Protein AF-A0A818B4E4-F1 (afdb_monomer)

Radius of gyration: 15.57 Å; Cα contacts (8 Å, |Δi|>4): 143; chains: 1; bounding box: 40×26×50 Å

Structure (mmCIF, N/CA/C/O backbone):
data_AF-A0A818B4E4-F1
#
_entry.id   AF-A0A818B4E4-F1
#
loop_
_atom_site.group_PDB
_atom_site.id
_atom_site.type_symbol
_atom_site.label_atom_id
_atom_site.label_alt_id
_atom_site.label_comp_id
_atom_site.label_asym_id
_atom_site.label_entity_id
_atom_site.label_seq_id
_atom_site.pdbx_PDB_ins_code
_atom_site.Cartn_x
_atom_site.Cartn_y
_atom_site.Cartn_z
_atom_site.occupancy
_atom_site.B_iso_or_equiv
_atom_site.auth_seq_id
_atom_site.auth_comp_id
_atom_site.auth_asym_id
_atom_site.auth_atom_id
_atom_site.pdbx_PDB_model_num
ATOM 1 N N . MET A 1 1 ? 4.380 10.535 -36.062 1.00 41.25 1 MET A N 1
ATOM 2 C CA . MET A 1 1 ? 4.316 10.786 -34.605 1.00 41.25 1 MET A CA 1
ATOM 3 C C . MET A 1 1 ? 5.182 9.743 -33.912 1.00 41.25 1 MET A C 1
ATOM 5 O O . MET A 1 1 ? 4.853 8.569 -33.973 1.00 41.25 1 MET A O 1
ATOM 9 N N . LYS A 1 2 ? 6.342 10.126 -33.367 1.00 38.19 2 LYS A N 1
ATOM 10 C CA . LYS A 1 2 ? 7.241 9.193 -32.672 1.00 38.19 2 LYS A CA 1
ATOM 11 C C . LYS A 1 2 ? 6.921 9.289 -31.185 1.00 38.19 2 LYS A C 1
ATOM 13 O O . LYS A 1 2 ? 7.251 10.294 -30.561 1.00 38.19 2 LYS A O 1
ATOM 18 N N . ILE A 1 3 ? 6.219 8.296 -30.646 1.00 41.09 3 ILE A N 1
ATOM 19 C CA . ILE A 1 3 ? 5.947 8.227 -29.209 1.00 41.09 3 ILE A CA 1
ATOM 20 C C . ILE A 1 3 ? 7.285 7.921 -28.537 1.00 41.09 3 ILE A C 1
ATOM 22 O O . ILE A 1 3 ? 7.813 6.817 -28.644 1.00 41.09 3 ILE A O 1
ATOM 26 N N . ARG A 1 4 ? 7.884 8.929 -27.900 1.00 40.62 4 ARG A N 1
ATOM 27 C CA . ARG A 1 4 ? 8.991 8.715 -26.971 1.00 40.62 4 ARG A CA 1
ATOM 28 C C . ARG A 1 4 ? 8.374 8.205 -25.676 1.00 40.62 4 ARG A C 1
ATOM 30 O O . ARG A 1 4 ? 7.865 8.994 -24.889 1.00 40.62 4 ARG A O 1
ATOM 37 N N . THR A 1 5 ? 8.397 6.896 -25.457 1.00 42.91 5 THR A N 1
ATOM 38 C CA . THR A 1 5 ? 8.136 6.334 -24.132 1.00 42.91 5 THR A CA 1
ATOM 39 C C . THR A 1 5 ? 9.318 6.695 -23.240 1.00 42.91 5 THR A C 1
ATOM 41 O O . THR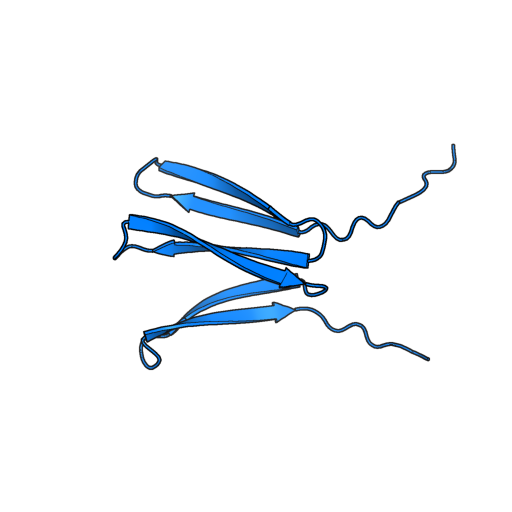 A 1 5 ? 10.329 5.995 -23.219 1.00 42.91 5 THR A O 1
ATOM 44 N N . SER A 1 6 ? 9.239 7.818 -22.524 1.00 43.62 6 SER A N 1
ATOM 45 C CA . SER A 1 6 ? 10.087 7.988 -21.346 1.00 43.62 6 SER A CA 1
ATOM 46 C C . SER A 1 6 ? 9.696 6.866 -20.390 1.00 43.62 6 SER A C 1
ATOM 48 O O . SER A 1 6 ? 8.554 6.852 -19.931 1.00 43.62 6 SER A O 1
ATOM 50 N N . SER A 1 7 ? 10.582 5.897 -20.142 1.00 51.97 7 SER A N 1
ATOM 51 C CA . SER A 1 7 ? 10.329 4.822 -19.182 1.00 51.97 7 SER A CA 1
ATOM 52 C C . SER A 1 7 ? 10.338 5.412 -17.768 1.00 51.97 7 SER A C 1
ATOM 54 O O . SER A 1 7 ? 11.319 5.300 -17.031 1.00 51.97 7 SER A O 1
ATOM 56 N N . GLN A 1 8 ? 9.286 6.130 -17.396 1.00 55.28 8 GLN A N 1
ATOM 57 C CA . GLN A 1 8 ? 9.114 6.562 -16.021 1.00 55.28 8 GLN A CA 1
ATOM 58 C C . GLN A 1 8 ? 8.802 5.292 -15.234 1.00 55.28 8 GLN A C 1
ATOM 60 O O . GLN A 1 8 ? 7.742 4.695 -15.400 1.00 55.28 8 GLN A O 1
ATOM 65 N N . ARG A 1 9 ? 9.788 4.813 -14.466 1.00 64.06 9 ARG A N 1
ATOM 66 C CA . ARG A 1 9 ? 9.682 3.621 -13.616 1.00 64.06 9 ARG A CA 1
ATOM 67 C C . ARG A 1 9 ? 8.830 3.968 -12.391 1.00 64.06 9 ARG A C 1
ATOM 69 O O . ARG A 1 9 ? 9.346 4.027 -11.2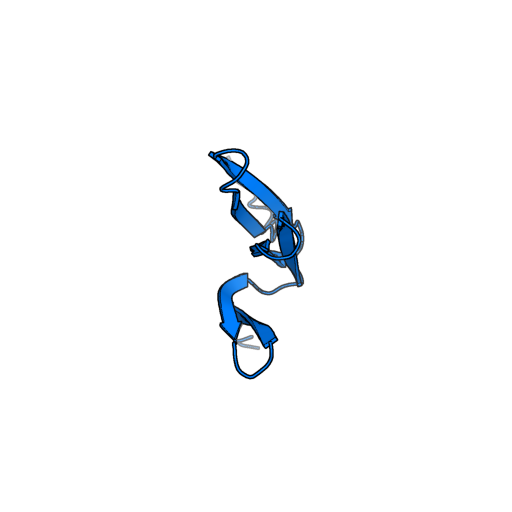79 1.00 64.06 9 ARG A O 1
ATOM 76 N N . ALA A 1 10 ? 7.555 4.269 -12.623 1.00 70.38 10 ALA A N 1
ATOM 77 C CA . ALA A 1 10 ? 6.614 4.658 -11.589 1.00 70.38 10 ALA A CA 1
ATOM 78 C C . ALA A 1 10 ? 5.750 3.460 -11.167 1.00 70.38 10 ALA A C 1
ATOM 80 O O . ALA A 1 10 ? 5.168 2.782 -12.012 1.00 70.38 10 ALA A O 1
ATOM 81 N N . GLY A 1 11 ? 5.676 3.203 -9.863 1.00 78.50 11 GLY A N 1
ATOM 82 C CA . GLY A 1 11 ? 4.750 2.257 -9.250 1.00 78.50 11 GLY A CA 1
ATOM 83 C C . GLY A 1 11 ? 3.526 2.978 -8.691 1.00 78.50 11 GLY A C 1
ATOM 84 O O . GLY A 1 11 ? 3.633 4.103 -8.199 1.00 78.50 11 GLY A O 1
ATOM 85 N N . VAL A 1 12 ? 2.372 2.317 -8.738 1.00 85.56 12 VAL A N 1
ATOM 86 C CA . VAL A 1 12 ? 1.126 2.775 -8.108 1.00 85.56 12 VAL A CA 1
ATOM 87 C C . VAL A 1 12 ? 0.609 1.660 -7.209 1.00 85.56 12 VAL A C 1
ATOM 89 O O . VAL A 1 12 ? 0.530 0.512 -7.638 1.00 85.56 12 VAL A O 1
ATOM 92 N N . GLY A 1 13 ? 0.267 2.005 -5.971 1.00 84.56 13 GLY A N 1
ATOM 93 C CA . GLY A 1 13 ? -0.304 1.098 -4.982 1.00 84.56 13 GLY A CA 1
ATOM 94 C C . GLY A 1 13 ? -1.665 1.605 -4.520 1.00 84.56 13 GLY A C 1
ATOM 95 O O . GLY A 1 13 ? -1.862 2.813 -4.380 1.00 84.56 13 GLY A O 1
ATOM 96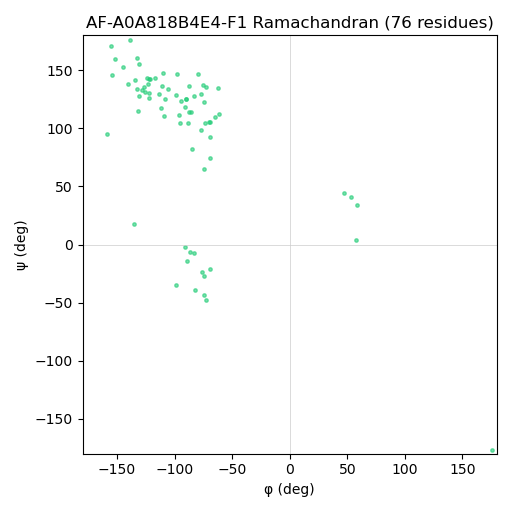 N N . GLY A 1 14 ? -2.594 0.679 -4.287 1.00 86.50 14 GLY A N 1
ATOM 97 C CA . GLY A 1 14 ? -3.923 0.959 -3.749 1.00 86.50 14 GLY A CA 1
ATOM 98 C C . GLY A 1 14 ? -4.201 0.090 -2.527 1.00 86.50 14 GLY A C 1
ATOM 99 O O . GLY A 1 14 ? -3.911 -1.105 -2.550 1.00 86.50 14 GLY A O 1
ATOM 100 N N . VAL A 1 15 ? -4.758 0.681 -1.471 1.00 89.12 15 VAL A N 1
ATOM 101 C CA . VAL A 1 15 ? -5.121 -0.013 -0.227 1.00 89.12 15 VAL A CA 1
ATOM 102 C C . VAL A 1 15 ? -6.544 0.341 0.147 1.00 89.12 15 VAL A C 1
ATOM 104 O O . VAL A 1 15 ? -6.883 1.515 0.250 1.00 89.12 15 VAL A O 1
ATOM 107 N N . TYR A 1 16 ? -7.383 -0.662 0.386 1.00 85.81 16 TYR A N 1
ATOM 108 C CA . TYR A 1 16 ? -8.713 -0.416 0.926 1.00 85.81 16 TYR A CA 1
ATOM 109 C C . TYR A 1 16 ? -8.634 -0.054 2.415 1.00 85.81 16 TYR A C 1
ATOM 111 O O . TYR A 1 16 ? -8.125 -0.835 3.218 1.00 85.81 16 TYR A O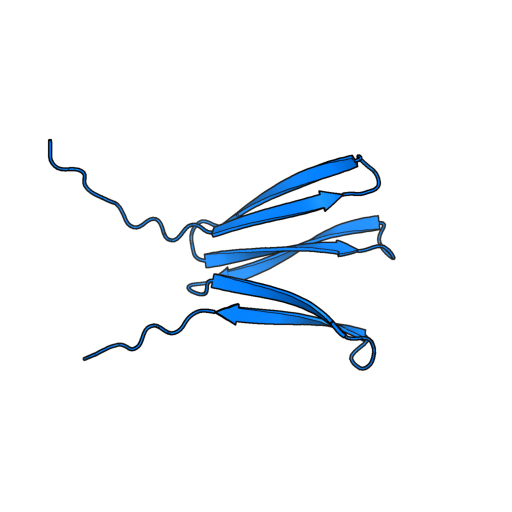 1
ATOM 119 N N . ASN A 1 17 ? -9.165 1.113 2.778 1.00 90.38 17 ASN A N 1
ATOM 120 C CA . ASN A 1 17 ? -9.332 1.553 4.154 1.00 90.38 17 ASN A CA 1
ATOM 121 C C . ASN A 1 17 ? -10.768 1.225 4.623 1.00 90.38 17 ASN A C 1
ATOM 123 O O . ASN A 1 17 ? -11.730 1.846 4.154 1.00 90.38 17 ASN A O 1
ATOM 127 N N . PRO A 1 18 ? -10.950 0.271 5.557 1.00 85.06 18 PRO A N 1
ATOM 128 C CA . PRO A 1 18 ? -12.270 -0.138 6.030 1.00 85.06 18 PRO A CA 1
ATOM 129 C C . PRO A 1 18 ? -12.986 0.933 6.867 1.00 85.06 18 PRO A C 1
ATOM 131 O O . PRO A 1 18 ? -14.212 0.888 6.958 1.00 85.06 18 PRO A O 1
ATOM 134 N N . LEU A 1 19 ? -12.266 1.903 7.447 1.00 92.81 19 LEU A N 1
ATOM 135 C CA . LEU A 1 19 ? -12.861 2.981 8.247 1.00 92.81 19 LEU A CA 1
ATOM 136 C C . LEU A 1 19 ? -13.558 4.013 7.364 1.00 92.81 19 LEU A C 1
ATOM 138 O O . LEU A 1 19 ? -14.672 4.440 7.659 1.00 92.81 19 LEU A O 1
ATOM 142 N N . THR A 1 20 ? -12.914 4.391 6.261 1.00 95.38 20 THR A N 1
ATOM 143 C CA . THR A 1 20 ? -13.466 5.357 5.300 1.00 95.38 20 THR A CA 1
ATOM 144 C C . THR A 1 20 ? -14.301 4.687 4.212 1.00 95.38 20 THR A C 1
ATOM 146 O O . THR A 1 20 ? -15.053 5.367 3.516 1.00 95.38 20 THR A O 1
ATOM 149 N N . 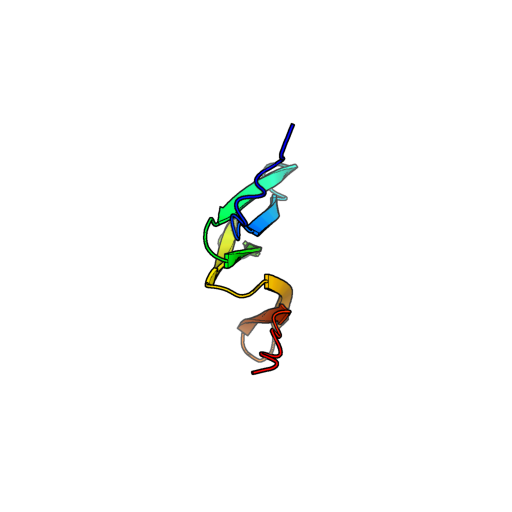LYS A 1 21 ? -14.196 3.357 4.080 1.00 92.44 21 LYS A N 1
ATOM 150 C CA . LYS A 1 21 ? -14.787 2.548 3.005 1.00 92.44 21 LYS A CA 1
ATOM 151 C C . LYS A 1 21 ? -14.319 2.983 1.614 1.00 92.44 21 LYS A C 1
ATOM 153 O O . LYS A 1 21 ? -15.081 2.937 0.649 1.00 92.44 21 LYS A O 1
ATOM 158 N N . GLN A 1 22 ? -13.070 3.428 1.514 1.00 91.94 22 GLN A N 1
ATOM 159 C CA . GLN A 1 22 ? -12.474 3.940 0.281 1.00 91.94 22 GLN A CA 1
ATOM 160 C C . GLN A 1 22 ? -11.101 3.321 0.038 1.00 91.94 22 GLN A C 1
ATOM 162 O O . GLN A 1 22 ? -10.469 2.796 0.952 1.00 91.94 22 GLN A O 1
ATOM 167 N N . VAL A 1 23 ? -10.637 3.386 -1.209 1.00 90.25 23 VAL A N 1
ATOM 168 C CA . VAL A 1 23 ? -9.264 3.013 -1.560 1.00 90.25 23 VAL A CA 1
ATOM 169 C C . VAL A 1 23 ? -8.371 4.243 -1.449 1.00 90.25 23 VAL A C 1
ATOM 171 O O . VAL A 1 23 ? -8.629 5.259 -2.093 1.00 90.25 23 VAL A O 1
ATOM 174 N N . GLU A 1 24 ? -7.309 4.134 -0.661 1.00 93.44 24 GLU A N 1
ATOM 175 C CA . GLU A 1 24 ? -6.211 5.094 -0.632 1.00 93.44 24 GLU A CA 1
ATOM 176 C C . GLU A 1 24 ? -5.172 4.717 -1.686 1.00 93.44 24 GLU A C 1
ATOM 178 O O . GLU A 1 24 ? -4.814 3.546 -1.832 1.00 93.44 24 GLU A O 1
ATOM 183 N N . TRP A 1 25 ? -4.682 5.713 -2.421 1.00 89.56 25 TRP A N 1
ATOM 184 C CA . TRP A 1 25 ? -3.749 5.529 -3.530 1.00 89.56 25 TRP A CA 1
ATOM 185 C C . TRP A 1 25 ? -2.423 6.218 -3.244 1.00 89.56 25 TRP A C 1
ATOM 187 O O . TRP A 1 25 ? -2.393 7.325 -2.703 1.00 89.56 25 TRP A O 1
ATOM 197 N N . LYS A 1 26 ? -1.322 5.600 -3.675 1.00 90.94 26 LYS A N 1
ATOM 198 C CA . LYS A 1 26 ? 0.011 6.201 -3.607 1.00 90.94 26 LYS A CA 1
ATOM 199 C C . LYS A 1 26 ? 0.824 5.895 -4.856 1.00 90.94 26 LYS A C 1
ATOM 201 O O . LYS A 1 26 ? 0.841 4.763 -5.333 1.00 90.94 26 LYS A O 1
ATOM 206 N N . THR A 1 27 ? 1.543 6.905 -5.338 1.00 88.06 27 THR A N 1
ATOM 207 C CA . THR A 1 27 ? 2.462 6.801 -6.478 1.00 88.06 27 THR A CA 1
ATOM 208 C C . THR A 1 27 ? 3.905 6.948 -6.002 1.00 88.06 27 THR A C 1
ATOM 210 O O . THR A 1 27 ? 4.209 7.849 -5.222 1.00 88.06 27 THR A O 1
ATOM 213 N N . CYS A 1 28 ? 4.805 6.102 -6.504 1.00 84.81 28 CYS A N 1
ATOM 214 C CA . CYS A 1 28 ? 6.250 6.207 -6.304 1.00 84.81 28 CYS A CA 1
ATOM 215 C C . CYS A 1 28 ? 6.947 6.297 -7.665 1.00 84.81 28 CYS A C 1
ATOM 217 O O . CYS A 1 28 ? 6.754 5.441 -8.518 1.00 84.81 28 CYS A O 1
ATOM 219 N N . TRP A 1 29 ? 7.769 7.325 -7.883 1.00 77.69 29 TRP A N 1
ATOM 220 C CA . TRP A 1 29 ? 8.327 7.653 -9.206 1.00 77.69 29 TRP A CA 1
ATOM 221 C C . TRP A 1 29 ? 9.583 6.857 -9.605 1.00 77.69 29 TRP A C 1
ATOM 223 O O . TRP A 1 29 ? 10.038 6.974 -10.741 1.00 77.69 29 TRP A O 1
ATOM 233 N N . HIS A 1 30 ? 10.154 6.067 -8.689 1.00 74.00 30 HIS A N 1
ATOM 234 C CA . HIS A 1 30 ? 11.444 5.386 -8.889 1.00 74.00 30 HIS A CA 1
ATOM 235 C C . HIS A 1 30 ? 11.445 3.911 -8.450 1.00 74.00 30 HIS A C 1
ATOM 237 O O . HIS A 1 30 ? 12.508 3.320 -8.225 1.00 74.00 30 HIS A O 1
ATOM 243 N N . GLY A 1 31 ? 10.274 3.298 -8.295 1.00 78.31 31 GLY A N 1
ATOM 244 C CA . GLY A 1 31 ? 10.172 1.964 -7.720 1.00 78.31 31 GLY A CA 1
ATOM 245 C C . GLY A 1 31 ? 8.745 1.474 -7.535 1.00 78.31 31 GLY A C 1
ATOM 246 O O . GLY A 1 31 ? 7.784 2.137 -7.917 1.00 78.31 31 GLY A O 1
ATOM 247 N N . GLY A 1 32 ? 8.627 0.290 -6.947 1.00 82.50 32 GLY A N 1
ATOM 248 C CA . GLY A 1 32 ? 7.360 -0.285 -6.527 1.00 82.50 32 GLY A CA 1
ATOM 249 C C . GLY A 1 32 ? 6.904 0.309 -5.203 1.00 82.50 32 GLY A C 1
ATOM 250 O O . GLY A 1 32 ? 7.716 0.619 -4.329 1.00 82.50 32 GLY A O 1
ATOM 251 N N . VAL A 1 33 ? 5.591 0.433 -5.056 1.00 85.62 33 VAL A N 1
ATOM 252 C CA . VAL A 1 33 ? 4.929 0.850 -3.824 1.00 85.62 33 VAL A CA 1
ATOM 253 C C . VAL A 1 33 ? 3.783 -0.112 -3.545 1.00 85.62 33 VAL A C 1
ATOM 255 O O . VAL A 1 33 ? 3.014 -0.446 -4.441 1.00 85.62 33 VAL A O 1
ATOM 258 N N . VAL A 1 34 ? 3.684 -0.564 -2.301 1.00 85.88 34 VAL A N 1
ATOM 259 C CA . VAL A 1 34 ? 2.555 -1.340 -1.784 1.00 85.88 34 VAL A CA 1
ATOM 260 C C . VAL A 1 34 ? 2.118 -0.712 -0.473 1.00 85.88 34 VAL A C 1
ATOM 262 O O . VAL A 1 34 ? 2.918 -0.066 0.207 1.00 85.88 34 VAL A O 1
ATOM 265 N N . GLY A 1 35 ? 0.867 -0.907 -0.094 1.00 87.19 35 GLY A N 1
ATOM 266 C CA . GLY A 1 35 ? 0.441 -0.597 1.256 1.00 87.19 35 GLY A CA 1
ATOM 267 C C . GLY A 1 35 ? -0.495 -1.656 1.808 1.00 87.19 35 GLY A C 1
ATOM 268 O O . GLY A 1 35 ? -0.870 -2.602 1.116 1.00 87.19 35 GLY A O 1
ATOM 269 N N . TYR A 1 36 ? -0.861 -1.478 3.065 1.00 87.31 36 TYR A N 1
ATOM 270 C CA . TYR A 1 36 ? -1.805 -2.318 3.788 1.00 87.31 36 TYR A CA 1
ATOM 271 C C . TYR A 1 36 ? -2.503 -1.482 4.859 1.00 87.31 36 TYR A C 1
ATOM 273 O O . TYR A 1 36 ? -2.006 -0.423 5.252 1.00 87.31 36 TYR A O 1
ATOM 281 N N . PHE A 1 37 ? -3.662 -1.947 5.317 1.00 85.88 37 PHE A N 1
ATOM 282 C CA . PHE A 1 37 ? -4.351 -1.336 6.444 1.00 85.88 37 PHE A CA 1
ATOM 283 C C . PHE A 1 37 ? -3.910 -2.014 7.741 1.00 85.88 37 PHE A C 1
ATOM 285 O O . PHE A 1 37 ? -4.104 -3.215 7.913 1.00 85.88 37 PHE A O 1
ATOM 292 N N . ASP A 1 38 ? -3.304 -1.240 8.633 1.00 87.81 38 ASP A N 1
ATOM 293 C CA . ASP A 1 38 ? -2.919 -1.673 9.969 1.00 87.81 38 ASP A CA 1
ATOM 294 C C . ASP A 1 38 ? -4.112 -1.497 10.917 1.00 87.81 38 ASP A C 1
ATOM 296 O O . ASP A 1 38 ? -4.552 -0.373 11.171 1.00 87.81 38 ASP A O 1
ATOM 300 N N . TYR A 1 39 ? -4.644 -2.608 11.431 1.00 85.06 39 TYR A N 1
ATOM 301 C CA . TYR A 1 39 ? -5.790 -2.599 12.343 1.00 85.06 39 TYR A CA 1
ATOM 302 C C . TYR A 1 39 ? -5.434 -2.173 13.770 1.00 85.06 39 TYR A C 1
ATOM 304 O O . TYR A 1 39 ? -6.317 -1.679 14.470 1.00 85.06 39 TYR A O 1
ATOM 312 N N . GLU A 1 40 ? -4.177 -2.319 14.198 1.00 89.69 40 GLU A N 1
ATOM 313 C CA . GLU A 1 40 ? -3.743 -1.896 15.534 1.00 89.69 40 GLU A CA 1
ATOM 314 C C . GLU A 1 40 ? -3.661 -0.375 15.604 1.00 89.69 40 GLU A C 1
ATOM 316 O O . GLU A 1 40 ? -4.200 0.249 16.517 1.00 89.69 40 GLU A O 1
ATOM 321 N N . THR A 1 41 ? -3.030 0.236 14.597 1.00 92.62 41 THR A N 1
ATOM 322 C CA . THR A 1 41 ? -2.899 1.699 14.518 1.00 92.62 41 THR A CA 1
ATOM 323 C C . THR A 1 41 ? -4.034 2.373 13.754 1.00 92.62 41 THR A C 1
ATOM 325 O O . THR A 1 41 ? -4.048 3.600 13.649 1.00 92.62 41 THR A O 1
ATOM 328 N N . GLN A 1 42 ? -4.979 1.592 13.218 1.00 93.44 42 GLN A N 1
ATOM 329 C CA . GLN A 1 42 ? -6.134 2.067 12.452 1.00 93.44 42 GLN A CA 1
ATOM 330 C C . GLN A 1 42 ? -5.746 2.992 11.284 1.00 93.44 42 GLN A C 1
ATOM 332 O O . GLN A 1 42 ? -6.394 4.007 11.026 1.00 93.44 42 GLN A O 1
ATOM 337 N N . SER A 1 43 ? -4.665 2.657 10.572 1.00 94.31 43 SER A N 1
ATOM 338 C CA . SER A 1 43 ? -4.101 3.523 9.529 1.00 94.31 43 SER A CA 1
ATOM 339 C C . SER A 1 43 ? -3.518 2.750 8.348 1.00 94.31 43 SER A C 1
ATOM 341 O O . SER A 1 43 ? -3.057 1.619 8.489 1.00 94.31 43 SER A O 1
ATOM 343 N N . VAL A 1 44 ? -3.506 3.368 7.165 1.00 91.31 44 VAL A N 1
ATOM 344 C CA . VAL A 1 44 ? -2.814 2.807 5.998 1.00 91.31 44 VAL A CA 1
ATOM 345 C C . VAL A 1 44 ? -1.308 3.029 6.132 1.00 91.31 44 VAL A C 1
ATOM 347 O O . VAL A 1 44 ? -0.837 4.146 6.358 1.00 91.31 44 VAL A O 1
ATOM 350 N N . LYS A 1 45 ? -0.536 1.956 5.959 1.00 91.06 45 LYS A N 1
ATOM 351 C CA . LYS A 1 45 ? 0.929 1.976 5.917 1.00 91.06 45 LYS A CA 1
ATOM 352 C C . LYS A 1 45 ? 1.414 1.681 4.506 1.00 91.06 45 LYS A C 1
ATOM 354 O O . LYS A 1 45 ? 0.800 0.909 3.776 1.00 91.06 45 LYS A O 1
ATOM 359 N N . TRP A 1 46 ? 2.547 2.274 4.139 1.00 87.06 46 TRP A N 1
ATOM 360 C CA . TRP A 1 46 ? 3.138 2.155 2.807 1.00 87.06 46 TRP A CA 1
ATOM 361 C C . TRP A 1 46 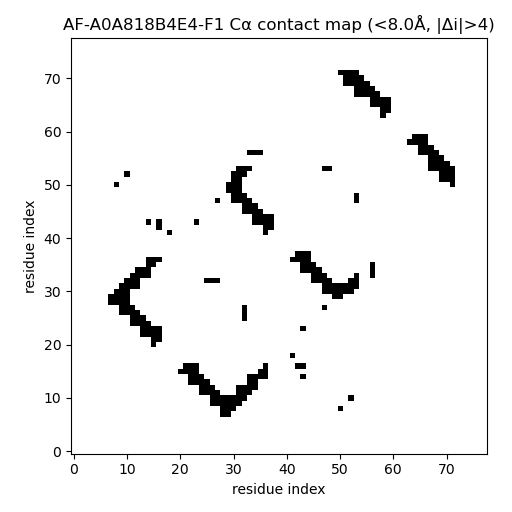? 4.568 1.632 2.889 1.00 87.06 46 TRP A C 1
ATOM 363 O O . TRP A 1 46 ? 5.323 2.001 3.784 1.00 87.06 46 TRP A O 1
ATOM 373 N N . THR A 1 47 ? 4.953 0.808 1.924 1.00 86.12 47 THR A N 1
ATOM 374 C CA . THR A 1 47 ? 6.315 0.307 1.733 1.00 86.12 47 THR A CA 1
ATOM 375 C C . THR A 1 47 ? 6.734 0.551 0.293 1.00 86.12 47 THR A C 1
ATOM 377 O O . THR A 1 47 ? 5.985 0.265 -0.641 1.00 86.12 47 THR A O 1
ATOM 380 N N . GLU A 1 48 ? 7.939 1.082 0.116 1.00 84.94 48 GLU A N 1
ATOM 381 C CA . GLU A 1 48 ? 8.502 1.425 -1.187 1.00 84.94 48 GLU A CA 1
ATOM 382 C C . GLU A 1 48 ? 9.825 0.693 -1.402 1.00 84.94 48 GLU A C 1
ATOM 384 O O . GLU A 1 48 ? 10.626 0.532 -0.479 1.00 84.94 48 GLU A O 1
ATOM 389 N N . LYS A 1 49 ? 10.071 0.255 -2.638 1.00 78.44 49 LYS A N 1
ATOM 390 C CA . LYS A 1 49 ? 11.321 -0.392 -3.048 1.00 78.44 49 LYS A CA 1
ATOM 391 C C . LYS A 1 49 ? 11.823 0.236 -4.338 1.00 78.44 49 LYS A C 1
ATOM 393 O O . LYS A 1 49 ? 11.212 0.100 -5.397 1.00 78.44 49 LYS A O 1
ATOM 398 N N . TRP A 1 50 ? 12.974 0.894 -4.257 1.00 74.19 50 TRP A N 1
ATOM 399 C CA . TRP A 1 50 ? 13.631 1.500 -5.412 1.00 74.19 50 TRP A CA 1
ATOM 400 C C . TRP A 1 50 ? 14.017 0.436 -6.446 1.00 74.19 50 TRP A C 1
ATOM 402 O O . TRP A 1 50 ? 14.541 -0.606 -6.074 1.00 74.19 50 TRP A O 1
ATOM 412 N N . ARG A 1 51 ? 13.755 0.681 -7.736 1.00 70.44 51 ARG A N 1
ATOM 413 C CA . ARG A 1 51 ? 14.022 -0.244 -8.864 1.00 70.44 51 ARG A CA 1
ATOM 414 C C . ARG A 1 51 ? 13.380 -1.641 -8.813 1.00 70.44 51 ARG A C 1
ATOM 416 O O . ARG A 1 51 ? 13.604 -2.405 -9.747 1.00 70.44 51 ARG A O 1
ATOM 423 N N . HIS A 1 52 ? 12.544 -1.972 -7.829 1.00 66.62 52 HIS A N 1
ATOM 424 C CA . HIS A 1 52 ? 11.860 -3.269 -7.770 1.00 66.62 52 HIS A CA 1
ATOM 425 C C . HIS A 1 52 ? 10.341 -3.107 -7.709 1.00 66.62 52 HIS A C 1
ATOM 427 O O . HIS A 1 52 ? 9.847 -2.249 -6.985 1.00 66.62 52 HIS A O 1
ATOM 433 N N . GLY A 1 53 ? 9.599 -3.941 -8.443 1.00 67.12 53 GLY A N 1
ATOM 434 C CA . GLY A 1 53 ? 8.155 -4.081 -8.260 1.00 67.12 53 GLY A CA 1
ATOM 435 C C . GLY A 1 53 ? 7.861 -4.898 -7.003 1.00 67.12 53 GLY A C 1
ATOM 436 O O . GLY A 1 53 ? 8.531 -5.898 -6.759 1.00 67.12 53 GLY A O 1
ATOM 437 N N . ILE A 1 54 ? 6.881 -4.483 -6.201 1.00 69.00 54 ILE A N 1
ATOM 438 C CA . ILE A 1 54 ? 6.419 -5.255 -5.040 1.00 69.00 54 ILE A CA 1
ATOM 439 C C . ILE A 1 54 ? 5.220 -6.095 -5.486 1.00 69.00 54 ILE A C 1
ATOM 441 O O . ILE A 1 54 ? 4.271 -5.545 -6.035 1.00 69.00 54 ILE A O 1
ATOM 445 N N . ALA A 1 55 ? 5.292 -7.414 -5.305 1.00 66.44 55 ALA A N 1
ATOM 446 C CA . ALA A 1 55 ? 4.307 -8.360 -5.831 1.00 66.44 55 ALA A CA 1
ATOM 447 C C . ALA A 1 55 ? 3.275 -8.784 -4.784 1.00 66.44 55 ALA A C 1
ATOM 449 O O . ALA A 1 55 ? 2.118 -9.017 -5.123 1.00 66.44 55 ALA A O 1
ATOM 450 N N . LEU A 1 56 ? 3.689 -8.895 -3.520 1.00 64.81 56 LEU A N 1
ATOM 451 C CA . LEU A 1 56 ? 2.807 -9.313 -2.438 1.00 64.81 56 LEU A CA 1
ATOM 452 C C . LEU A 1 56 ? 3.287 -8.766 -1.095 1.00 64.81 56 LEU A C 1
ATOM 454 O O . LEU A 1 56 ? 4.487 -8.641 -0.844 1.00 64.81 56 LEU A O 1
ATOM 458 N N . ILE A 1 57 ? 2.313 -8.453 -0.247 1.00 71.69 57 ILE A N 1
ATOM 459 C CA . ILE A 1 57 ? 2.485 -8.168 1.170 1.00 71.69 57 ILE A CA 1
ATOM 460 C C . ILE A 1 57 ? 1.611 -9.144 1.961 1.00 71.69 57 ILE A C 1
ATOM 462 O O . ILE A 1 57 ? 0.443 -9.334 1.629 1.00 71.69 57 ILE A O 1
ATOM 466 N N . SER A 1 58 ? 2.184 -9.792 2.970 1.00 76.75 58 SER A N 1
ATOM 467 C CA . SER A 1 58 ? 1.485 -10.712 3.871 1.00 76.75 58 SER A CA 1
ATOM 468 C C . SER A 1 58 ? 1.886 -10.411 5.304 1.00 76.75 58 SER A C 1
ATOM 470 O O . SER A 1 58 ? 3.050 -10.123 5.564 1.00 76.75 58 SER A O 1
ATOM 472 N N . TRP A 1 59 ? 0.941 -10.491 6.235 1.00 80.31 59 TRP A N 1
ATOM 473 C CA . TRP A 1 59 ? 1.261 -10.500 7.660 1.00 80.31 59 TRP A CA 1
ATOM 474 C C . TRP A 1 59 ? 1.871 -11.852 8.041 1.00 80.31 59 TRP A C 1
ATOM 476 O O . TRP A 1 59 ? 1.374 -12.890 7.602 1.00 80.31 59 TRP A O 1
ATOM 486 N N . ASP A 1 60 ? 2.941 -11.828 8.827 1.00 80.44 60 ASP A N 1
ATOM 487 C CA . ASP A 1 60 ? 3.573 -12.993 9.437 1.00 80.44 60 ASP A CA 1
ATOM 488 C C . ASP A 1 60 ? 3.346 -12.924 10.950 1.00 80.44 60 ASP A C 1
ATOM 490 O O . ASP A 1 60 ? 3.774 -11.983 11.624 1.00 80.44 60 ASP A O 1
ATOM 494 N N . THR A 1 61 ? 2.627 -13.917 11.469 1.00 82.19 61 THR A N 1
ATOM 495 C CA . THR A 1 61 ? 2.262 -14.009 12.885 1.00 82.19 61 THR A CA 1
ATOM 496 C C . THR A 1 61 ? 3.427 -14.417 13.777 1.00 82.19 61 THR A C 1
ATOM 498 O O . THR A 1 61 ? 3.434 -14.050 14.948 1.00 82.19 61 THR A O 1
ATOM 501 N N . ASP A 1 62 ? 4.403 -15.148 13.242 1.00 83.44 62 ASP A N 1
ATOM 502 C CA . ASP A 1 62 ? 5.541 -15.668 14.001 1.00 83.44 62 ASP A CA 1
ATOM 503 C C . ASP A 1 62 ? 6.616 -14.586 14.160 1.00 83.44 62 ASP A C 1
ATOM 505 O O . ASP A 1 62 ? 7.203 -14.420 15.229 1.00 83.44 62 ASP A O 1
ATOM 509 N N . ALA A 1 63 ? 6.837 -13.799 13.105 1.00 74.44 63 ALA A N 1
ATOM 510 C CA . ALA A 1 63 ? 7.743 -12.656 13.107 1.00 74.44 63 ALA A CA 1
ATOM 511 C C . ALA A 1 63 ? 7.083 -11.348 13.592 1.00 74.44 63 ALA A C 1
ATOM 513 O O . ALA A 1 63 ? 7.775 -10.337 13.735 1.00 74.44 63 ALA A O 1
ATOM 514 N N . ASN A 1 64 ? 5.765 -11.359 13.830 1.00 77.25 64 ASN A N 1
ATOM 515 C CA . ASN A 1 64 ? 4.942 -10.202 14.204 1.00 77.25 64 ASN A CA 1
ATOM 516 C C . ASN A 1 64 ? 5.204 -8.969 13.314 1.00 77.25 64 ASN A C 1
ATOM 518 O O . ASN A 1 64 ? 5.415 -7.853 13.795 1.00 77.25 64 ASN A O 1
ATOM 522 N N . THR A 1 65 ? 5.290 -9.190 12.000 1.00 70.00 65 THR A N 1
ATOM 523 C CA . THR A 1 65 ? 5.636 -8.160 11.012 1.00 70.00 65 THR A CA 1
ATOM 524 C C . THR A 1 65 ? 5.084 -8.506 9.629 1.00 70.00 65 THR A C 1
ATOM 526 O O . THR A 1 65 ? 4.595 -9.607 9.394 1.00 70.00 65 THR A O 1
ATOM 529 N N . TYR A 1 66 ? 5.168 -7.574 8.679 1.00 70.31 66 TYR A N 1
ATOM 530 C CA . TYR A 1 66 ? 4.765 -7.818 7.294 1.00 70.31 66 TYR A CA 1
ATOM 531 C C . TYR A 1 66 ? 5.934 -8.344 6.462 1.00 70.31 66 TYR A C 1
ATOM 533 O O . TYR A 1 66 ? 6.972 -7.691 6.329 1.00 70.31 66 TYR A O 1
ATOM 541 N N . LEU A 1 67 ? 5.728 -9.487 5.815 1.00 71.38 67 LEU A N 1
ATOM 542 C CA . LEU A 1 67 ? 6.582 -9.973 4.744 1.00 71.38 67 LEU A CA 1
ATOM 543 C C . LEU A 1 67 ? 6.174 -9.309 3.437 1.00 71.38 67 LEU A C 1
ATOM 545 O O . LEU A 1 67 ? 5.015 -9.350 3.025 1.00 71.38 67 LEU A O 1
ATOM 549 N N . THR A 1 68 ? 7.147 -8.719 2.754 1.00 65.75 68 THR A N 1
ATOM 550 C CA . THR A 1 68 ? 6.967 -8.233 1.387 1.00 65.75 68 THR A CA 1
ATOM 551 C C . THR A 1 68 ? 7.829 -9.060 0.455 1.00 65.75 68 THR A C 1
ATOM 553 O O . THR A 1 68 ?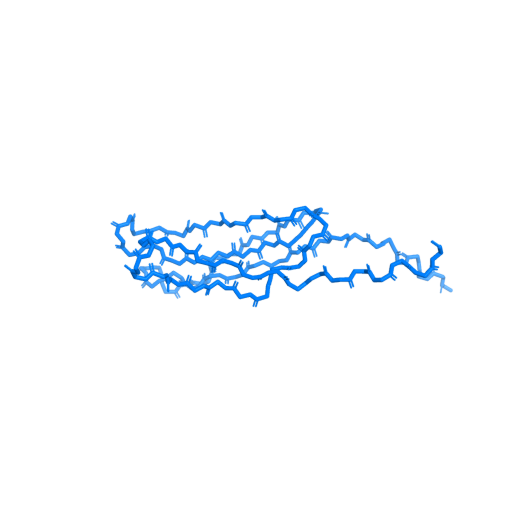 9.025 -9.229 0.687 1.00 65.75 68 THR A O 1
ATOM 556 N N . THR A 1 69 ? 7.230 -9.574 -0.616 1.00 65.75 69 THR A N 1
ATOM 557 C CA . THR A 1 69 ? 7.987 -10.128 -1.736 1.00 65.75 69 THR A CA 1
ATOM 558 C C . THR A 1 69 ? 7.916 -9.164 -2.903 1.00 65.75 69 THR A C 1
ATOM 560 O O . THR A 1 69 ? 6.867 -8.605 -3.238 1.00 65.75 69 THR A O 1
ATOM 563 N N . ALA A 1 70 ? 9.072 -8.933 -3.502 1.00 62.53 70 ALA A N 1
ATOM 564 C CA . ALA A 1 70 ? 9.219 -8.084 -4.658 1.00 62.53 70 ALA A CA 1
ATOM 565 C C . ALA A 1 70 ? 9.508 -8.960 -5.873 1.00 62.53 70 ALA A C 1
ATOM 567 O O . ALA A 1 70 ? 10.465 -9.730 -5.868 1.00 62.53 70 ALA A O 1
ATOM 568 N N . SER A 1 71 ? 8.704 -8.829 -6.927 1.00 54.50 71 SER A N 1
ATOM 569 C CA . SER A 1 71 ? 9.063 -9.368 -8.233 1.00 54.50 71 SER A CA 1
ATOM 570 C C . SER A 1 71 ? 9.866 -8.308 -8.981 1.00 54.50 71 SER A C 1
ATOM 572 O O . SER A 1 71 ? 9.325 -7.316 -9.475 1.00 54.50 71 SER A O 1
ATOM 574 N N . CYS A 1 72 ? 11.175 -8.502 -9.054 1.00 57.59 72 CYS A N 1
ATOM 575 C CA . CYS A 1 72 ? 12.037 -7.761 -9.960 1.00 57.59 72 CYS A CA 1
ATOM 576 C C . CYS A 1 72 ? 13.326 -8.559 -10.166 1.00 57.59 72 CYS A C 1
ATOM 578 O O . CYS A 1 72 ? 14.250 -8.473 -9.362 1.00 57.59 72 CYS A O 1
ATOM 580 N N . GLY A 1 73 ? 13.357 -9.352 -11.235 1.00 43.22 73 GLY A N 1
ATOM 581 C CA . GLY A 1 73 ? 14.591 -9.810 -11.857 1.00 43.22 73 GLY A CA 1
ATOM 582 C C . GLY A 1 73 ? 14.719 -9.102 -13.199 1.00 43.22 73 GLY A C 1
ATOM 583 O O . GLY A 1 73 ? 13.929 -9.365 -14.101 1.00 43.22 73 GLY A O 1
ATOM 584 N N . TRP A 1 74 ? 15.676 -8.188 -13.324 1.00 46.31 74 TRP A N 1
ATOM 585 C CA . TRP A 1 74 ? 16.316 -7.969 -14.616 1.00 46.31 74 TRP A CA 1
ATOM 586 C C . TRP A 1 74 ? 17.460 -8.981 -14.660 1.00 46.31 74 TRP A C 1
ATOM 588 O O . TRP A 1 74 ? 18.358 -8.919 -13.824 1.00 46.31 74 TRP A O 1
ATOM 598 N N . TYR A 1 75 ? 17.382 -9.959 -15.563 1.00 43.72 75 TYR A N 1
ATOM 599 C CA . TYR A 1 75 ? 18.593 -10.617 -16.035 1.00 43.72 75 TYR A CA 1
ATOM 600 C C . TYR A 1 75 ? 19.253 -9.594 -16.952 1.00 43.72 75 TYR A C 1
ATOM 602 O O . TYR A 1 75 ? 18.745 -9.345 -18.047 1.00 43.72 75 TYR A O 1
ATOM 610 N N . ASP A 1 76 ? 20.315 -8.945 -16.487 1.00 42.97 76 ASP A N 1
ATOM 611 C CA . ASP A 1 76 ? 21.216 -8.279 -17.417 1.00 42.97 76 ASP A CA 1
ATOM 612 C C . ASP A 1 76 ? 21.842 -9.405 -18.261 1.00 42.97 76 ASP A C 1
ATOM 614 O O . ASP A 1 76 ? 22.561 -10.259 -17.744 1.00 42.97 76 ASP A O 1
ATOM 618 N N . ASN A 1 77 ? 21.467 -9.484 -19.541 1.00 47.69 77 ASN A N 1
ATOM 619 C CA . ASN A 1 77 ? 22.285 -10.158 -20.543 1.00 47.69 77 ASN A CA 1
ATOM 620 C C . ASN A 1 77 ? 23.299 -9.117 -21.008 1.00 47.69 77 ASN A C 1
ATOM 622 O O . ASN A 1 77 ? 23.020 -8.451 -21.997 1.00 47.69 77 ASN A O 1
ATOM 626 N N . ASP A 1 78 ? 24.385 -8.938 -20.262 1.00 41.53 78 ASP A N 1
ATOM 627 C CA . ASP A 1 78 ? 25.654 -8.369 -20.739 1.00 41.53 78 ASP A CA 1
ATOM 628 C C . ASP A 1 78 ? 26.789 -8.804 -19.797 1.00 41.53 78 ASP A C 1
ATOM 630 O O . ASP A 1 78 ? 26.735 -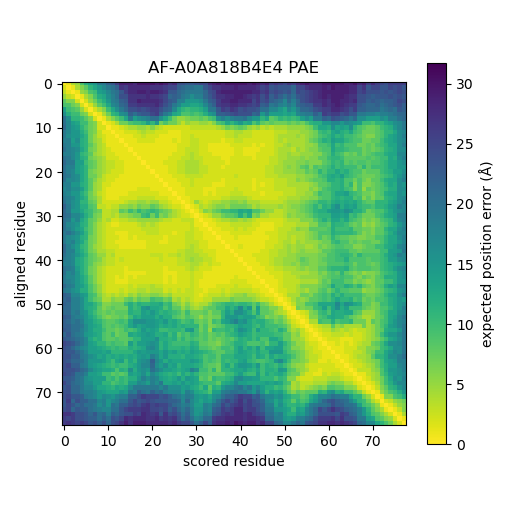8.470 -18.589 1.00 41.53 78 ASP A O 1
#

Sequence (78 aa):
MKIRTSSQRAGVGGVYNPLTKQVEWKTCWHGGVVGYFDYETQSVKWTEKWRHGIALISWDTDANTYLTTASCGWYDND

Secondary structure (DSSP, 8-state):
---------BEEEEEEETTTTEEEEEEETTEEEEEEEETTTTEEEEEEEET-EEEEEEEETTTTEEEEEEE-------

Foldseek 3Di:
DDPPPPVQVKEKEWEQQPVVRDIDIDMDRFFAKYWYQDPVVSDIDMDTDGQWHWDDWDQDPVVRDIDIDTDDDDPPPD

Solvent-accessible surface area (backbone atoms only — not comparable to full-atom values): 4934 Å² total; per-residue (Å²): 138,85,83,78,78,74,83,71,52,55,20,72,22,69,28,69,35,82,89,79,71,42,71,49,75,50,77,32,74,58,14,14,28,44,50,45,63,38,78,90,78,70,40,80,46,78,50,75,36,76,80,26,38,62,71,48,76,44,82,36,82,89,78,72,43,72,49,72,46,61,60,63,81,80,81,79,89,122

Mean predicted aligned error: 10.13 Å

Nearest PDB structures (foldseek):
  7p7u-assembly1_3  TM=3.060E-01  e=5.629E+00  Enterococcus faecalis

pLDDT: mean 74.09, std 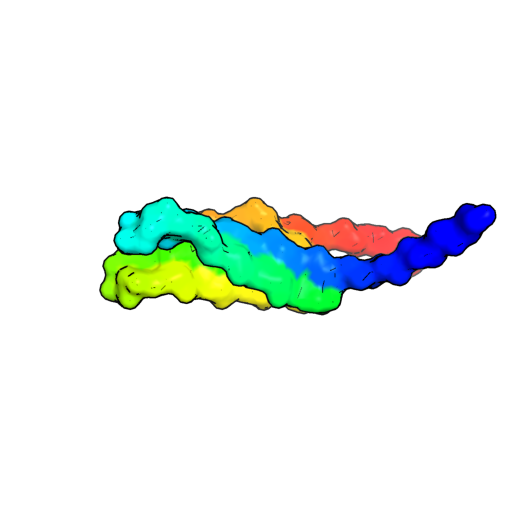16.79, range [38.19, 95.38]